Protein AF-A0A7G7G327-F1 (afdb_monomer)

Organism: NCBI:txid2086471

Sequence (147 aa):
MDKDERQELIKQLESANPRNKAYFGIFQYGGGSDESYIKANVQGLELFAATMLKAVSQFDQACAKNETIDIAQYTDDWVNKDSTTSIDYIEPILEEIEKPKLEYKQTTLDKLVPMGCFSVLILAVISGIVGFVTIVNWFLSLYNQSQ

Solvent-accessible surface area (backbone atoms only — not comparable to full-atom values): 8696 Å² total; per-residue (Å²): 130,58,73,66,62,47,51,52,51,35,51,50,35,55,71,75,30,60,54,94,76,24,34,26,32,31,40,61,85,61,90,54,92,84,35,58,46,78,54,62,43,72,42,19,49,42,44,50,50,30,48,52,57,53,48,59,76,45,38,70,63,26,47,78,66,77,39,68,45,77,46,41,91,76,39,80,84,33,47,46,85,83,33,74,51,82,74,52,60,47,81,62,73,90,70,86,72,78,77,75,75,87,66,82,73,78,50,79,64,70,67,46,57,65,55,55,56,54,53,54,52,52,52,52,52,53,52,50,52,54,52,49,52,52,51,53,52,50,52,53,54,54,54,65,73,74,111

Mean predicted aligned error: 13.42 Å

Foldseek 3Di:
DDPVVLVVLLVVLPVVADLVPWEWAKAAPDDDPVRIDIDTDPSNVSLVVSLVSVQVVCQVVCVVVQHWAASCVSCVRRYDPPHPDDDGTHRHDPDDDPPPDPPPPCDPVVVCVVVVVVVVVVVVVVVVVVVVVVVVVVVVVVVVVVD

pLDDT: mean 86.56, std 12.83, range [48.41, 97.62]

Nearest PDB structures (foldseek):
  4pxg-assembly1_A  TM=3.703E-01  e=2.965E+00  Staphylococcus aureus
  2reu-assembly1_A  TM=3.688E-01  e=4.338E+00  Staphylococcus aureus

Structure (mmCIF, N/CA/C/O backbone):
data_AF-A0A7G7G327-F1
#
_entry.id   AF-A0A7G7G327-F1
#
loop_
_atom_site.group_PDB
_atom_site.id
_atom_site.type_symbol
_atom_site.label_atom_id
_atom_site.label_alt_id
_atom_site.label_comp_id
_atom_site.label_asym_id
_atom_site.label_entity_id
_atom_site.label_seq_id
_atom_site.pdbx_PDB_ins_code
_atom_site.Cartn_x
_atom_site.Cartn_y
_atom_site.Cartn_z
_atom_site.occupancy
_atom_site.B_iso_or_equiv
_atom_site.auth_seq_id
_atom_site.auth_comp_id
_atom_site.auth_asym_id
_atom_site.auth_atom_id
_atom_site.pdbx_PDB_model_num
ATOM 1 N N . MET A 1 1 ? -13.650 15.234 7.550 1.00 82.00 1 MET A N 1
ATOM 2 C CA . MET A 1 1 ? -14.361 14.059 8.073 1.00 82.00 1 MET A CA 1
ATOM 3 C C . MET A 1 1 ? -14.219 14.062 9.576 1.00 82.00 1 ME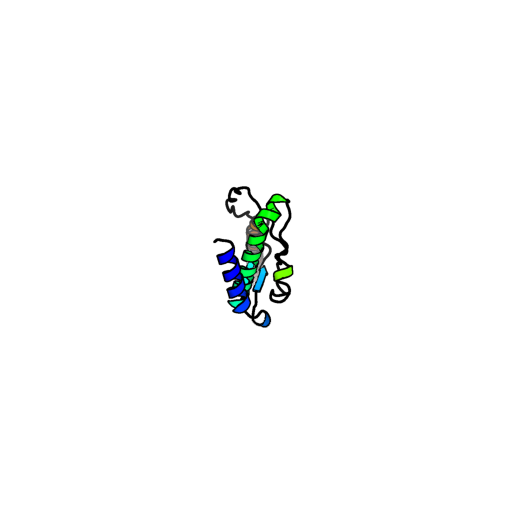T A C 1
ATOM 5 O O . MET A 1 1 ? -13.089 14.088 10.071 1.00 82.00 1 MET A O 1
ATOM 9 N N . ASP A 1 2 ? -15.337 14.116 10.285 1.00 92.00 2 ASP A N 1
ATOM 10 C CA . ASP A 1 2 ? -15.318 14.031 11.743 1.00 92.00 2 ASP A CA 1
ATOM 11 C C . ASP A 1 2 ? -14.949 12.608 12.214 1.00 92.00 2 ASP A C 1
ATOM 13 O O . ASP A 1 2 ? -14.683 11.703 11.416 1.00 92.00 2 ASP A O 1
ATOM 17 N N . LYS A 1 3 ? -14.818 12.423 13.530 1.00 92.56 3 LYS A N 1
ATOM 18 C CA . LYS A 1 3 ? -14.389 11.144 14.10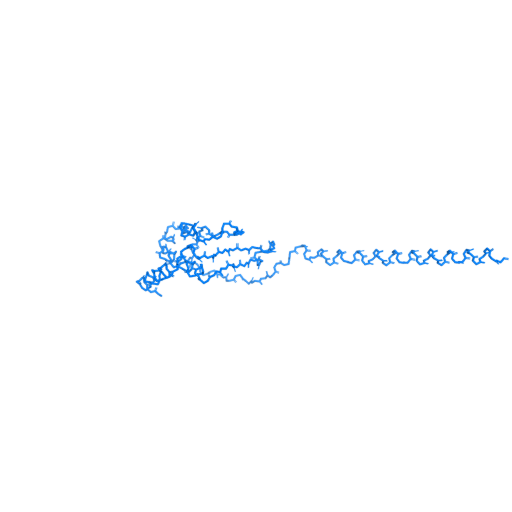6 1.00 92.56 3 LYS A CA 1
ATOM 19 C C . LYS A 1 3 ? -15.429 10.037 13.914 1.00 92.56 3 LYS A C 1
ATOM 21 O O . LYS A 1 3 ? -15.031 8.902 13.655 1.00 92.56 3 LYS A O 1
ATOM 26 N N . ASP A 1 4 ? -16.708 10.359 14.035 1.00 94.38 4 ASP A N 1
ATOM 27 C CA . ASP A 1 4 ? -17.795 9.384 14.015 1.00 94.38 4 ASP A CA 1
ATOM 28 C C . ASP A 1 4 ? -18.079 8.944 12.574 1.00 94.38 4 ASP A C 1
ATOM 30 O O . ASP A 1 4 ? -18.142 7.745 12.299 1.00 94.38 4 ASP A O 1
ATOM 34 N N . GLU A 1 5 ? -18.099 9.895 11.635 1.00 96.06 5 GLU A N 1
ATOM 35 C CA . GLU A 1 5 ? -18.157 9.640 10.191 1.00 96.06 5 GLU A CA 1
ATOM 36 C C . GLU A 1 5 ? -17.003 8.727 9.745 1.00 96.06 5 GLU A C 1
ATOM 38 O O . GLU A 1 5 ? -17.209 7.743 9.030 1.00 96.06 5 GLU A O 1
ATOM 43 N N . ARG A 1 6 ? -15.784 8.986 10.238 1.00 96.38 6 ARG A N 1
ATOM 44 C CA . ARG A 1 6 ? -14.615 8.146 9.940 1.00 96.38 6 ARG A CA 1
ATOM 45 C C . ARG A 1 6 ? 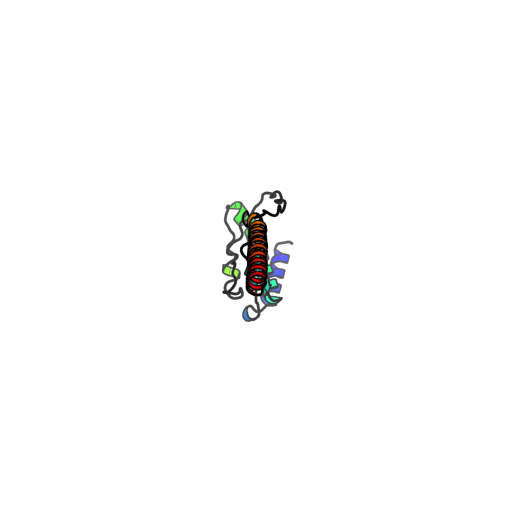-14.764 6.726 10.466 1.00 96.38 6 ARG A C 1
ATOM 47 O O . ARG A 1 6 ? -14.414 5.786 9.756 1.00 96.38 6 ARG A O 1
ATOM 54 N N . GLN A 1 7 ? -15.218 6.560 11.707 1.00 96.81 7 GLN A N 1
ATOM 55 C CA . GLN A 1 7 ? -15.372 5.225 12.289 1.00 96.81 7 GLN A CA 1
ATOM 56 C C . GLN A 1 7 ? -16.450 4.414 11.580 1.00 96.81 7 GLN A C 1
ATOM 58 O O . GLN A 1 7 ? -16.249 3.223 11.333 1.00 96.81 7 GLN A O 1
ATOM 63 N N . GLU A 1 8 ? -17.553 5.056 11.212 1.00 97.38 8 GLU A N 1
ATOM 64 C CA . GLU A 1 8 ? -18.609 4.402 10.452 1.00 97.38 8 GLU A CA 1
ATOM 65 C C . GLU A 1 8 ? -18.105 3.978 9.066 1.00 97.38 8 GLU A C 1
ATOM 67 O O . GLU A 1 8 ? -18.302 2.829 8.669 1.00 97.38 8 GLU A O 1
ATOM 72 N N . LEU A 1 9 ? -17.347 4.836 8.375 1.00 97.38 9 LEU A N 1
ATOM 73 C CA . LEU A 1 9 ? -16.749 4.488 7.086 1.00 97.38 9 LEU A CA 1
ATOM 74 C C . LEU A 1 9 ? -15.753 3.322 7.196 1.00 97.38 9 LEU A C 1
ATOM 76 O O . LEU A 1 9 ? -15.810 2.395 6.390 1.00 97.38 9 LEU A O 1
ATOM 80 N N . ILE A 1 10 ? -14.879 3.320 8.210 1.00 96.81 10 ILE A N 1
ATOM 81 C CA . ILE A 1 10 ? -13.965 2.193 8.474 1.00 96.81 10 ILE A CA 1
ATOM 82 C C . ILE A 1 10 ? -14.764 0.896 8.630 1.00 96.81 10 ILE A C 1
ATOM 84 O O . ILE A 1 10 ? -14.457 -0.105 7.986 1.00 96.81 10 ILE A O 1
ATOM 88 N N . LYS A 1 11 ? -15.818 0.917 9.451 1.00 97.00 11 LYS A N 1
ATOM 89 C CA . LYS A 1 11 ? -16.656 -0.257 9.706 1.00 97.00 11 LYS A CA 1
ATOM 90 C C . LYS A 1 11 ? -17.356 -0.749 8.437 1.00 97.00 11 LYS A C 1
ATOM 92 O O . LYS A 1 11 ? -17.430 -1.959 8.214 1.00 97.00 11 LYS A O 1
ATOM 97 N N . GLN A 1 12 ? -17.857 0.158 7.603 1.00 97.44 12 GLN A N 1
ATOM 98 C CA . GLN A 1 12 ? -18.480 -0.192 6.325 1.00 97.44 12 GLN A CA 1
ATOM 99 C C . GLN A 1 12 ? -17.479 -0.864 5.384 1.00 97.44 12 GLN A C 1
ATOM 101 O O . GLN A 1 12 ? -17.759 -1.953 4.887 1.00 97.44 12 GLN A O 1
ATOM 106 N N . LEU A 1 13 ? -16.290 -0.278 5.213 1.00 96.75 13 LEU A N 1
ATOM 107 C CA . LEU A 1 13 ? -15.241 -0.842 4.362 1.00 96.75 13 LEU A CA 1
ATOM 108 C C . LEU A 1 13 ? -14.788 -2.221 4.859 1.00 96.75 13 LEU A C 1
ATOM 110 O O . LEU A 1 13 ? -14.673 -3.149 4.065 1.00 96.75 13 LEU A O 1
ATOM 114 N N . GLU A 1 14 ? -14.581 -2.405 6.163 1.00 94.81 14 GLU A N 1
ATOM 115 C CA . GLU A 1 14 ? -14.145 -3.702 6.698 1.00 94.81 14 GLU A CA 1
ATOM 116 C C . GLU A 1 14 ? -15.240 -4.775 6.661 1.00 94.81 14 GLU A C 1
ATOM 118 O O . GLU A 1 14 ? -14.946 -5.949 6.443 1.00 94.81 14 GLU A O 1
ATOM 123 N N . SER A 1 15 ? -16.505 -4.396 6.862 1.00 95.69 15 SER A N 1
ATOM 124 C CA . SER A 1 15 ? -17.622 -5.351 6.851 1.00 95.69 15 SER A CA 1
ATOM 125 C C . SER A 1 15 ? -18.050 -5.764 5.443 1.00 95.69 15 SER A C 1
ATOM 127 O O . SER A 1 15 ? -18.469 -6.906 5.247 1.00 95.69 15 SER A O 1
ATOM 129 N N . ALA A 1 16 ? -17.918 -4.872 4.459 1.00 95.69 16 ALA A N 1
ATOM 130 C CA . ALA A 1 16 ? -18.230 -5.166 3.064 1.00 95.69 16 ALA A CA 1
ATOM 131 C C . ALA A 1 16 ? -17.165 -6.051 2.391 1.00 95.69 16 ALA A C 1
ATOM 133 O O . ALA A 1 16 ? -17.478 -6.778 1.444 1.00 95.69 16 ALA A O 1
ATOM 134 N N . ASN A 1 17 ? -15.924 -6.025 2.889 1.00 95.94 17 ASN A N 1
ATOM 135 C CA . ASN A 1 17 ? -14.774 -6.621 2.215 1.00 95.94 17 ASN A CA 1
ATOM 136 C C . ASN A 1 17 ? -14.172 -7.794 2.999 1.00 95.94 17 ASN A C 1
ATOM 138 O O . ASN A 1 17 ? -13.339 -7.599 3.885 1.00 95.94 17 ASN A O 1
ATOM 142 N N . PRO A 1 18 ? -14.536 -9.045 2.663 1.00 91.62 18 PRO A N 1
ATOM 143 C CA . PRO A 1 18 ? -13.951 -10.208 3.312 1.00 91.62 18 PRO A CA 1
ATOM 144 C C . PRO A 1 18 ? -12.467 -10.342 2.942 1.00 91.62 18 PRO A C 1
ATOM 146 O O . PRO A 1 18 ? -12.109 -10.450 1.766 1.00 91.62 18 PRO A O 1
ATOM 149 N N . ARG A 1 19 ? -11.607 -10.391 3.965 1.00 91.94 19 ARG A N 1
ATOM 150 C CA . ARG A 1 19 ? -10.139 -10.387 3.829 1.00 91.94 19 ARG A CA 1
ATOM 151 C C . ARG A 1 19 ? -9.593 -11.502 2.935 1.00 91.94 19 ARG A C 1
ATOM 153 O O . ARG A 1 19 ? -8.692 -11.270 2.145 1.00 91.94 19 ARG A O 1
ATOM 160 N N . ASN A 1 20 ? -10.199 -12.689 2.965 1.00 92.50 20 ASN A N 1
ATOM 161 C CA . ASN A 1 20 ? -9.790 -13.825 2.128 1.00 92.50 20 ASN A CA 1
ATOM 162 C C . ASN A 1 20 ? -10.070 -13.650 0.622 1.00 92.50 20 ASN A C 1
ATOM 164 O O . ASN A 1 20 ? -9.628 -14.474 -0.176 1.00 92.50 20 ASN A O 1
ATOM 168 N N . LYS A 1 21 ? -10.839 -12.628 0.229 1.00 93.56 21 LYS A N 1
ATOM 169 C CA . LYS A 1 21 ? -11.062 -12.253 -1.175 1.00 93.56 21 LYS A CA 1
ATOM 170 C C . LYS A 1 21 ? -10.299 -10.994 -1.561 1.00 93.56 21 LYS A C 1
ATOM 172 O O . LYS A 1 21 ? -10.333 -10.621 -2.730 1.00 93.56 21 LYS A O 1
ATOM 177 N N . ALA A 1 22 ? -9.667 -10.320 -0.608 1.00 95.50 22 ALA A N 1
ATOM 178 C CA . ALA A 1 22 ? -8.909 -9.116 -0.864 1.00 95.50 22 ALA A CA 1
ATOM 179 C C . ALA A 1 22 ? -7.522 -9.459 -1.401 1.00 95.50 22 ALA A C 1
ATOM 181 O O . ALA A 1 22 ? -6.896 -10.437 -0.998 1.00 95.50 22 ALA A O 1
ATOM 182 N N . TYR A 1 23 ? -7.067 -8.649 -2.348 1.00 95.00 23 TYR A N 1
ATOM 183 C CA . TYR A 1 23 ? -5.722 -8.720 -2.887 1.00 95.00 23 TYR A CA 1
ATOM 184 C C . TYR A 1 23 ? -5.190 -7.299 -2.997 1.00 95.00 23 TYR A C 1
ATOM 186 O O . TYR A 1 23 ? -5.803 -6.458 -3.657 1.00 95.00 23 TYR A O 1
ATOM 194 N N . PHE A 1 24 ? -4.047 -7.046 -2.373 1.00 96.38 24 PHE A N 1
ATOM 195 C CA . PHE A 1 24 ? -3.316 -5.790 -2.469 1.00 96.38 24 PHE A CA 1
ATOM 196 C C . PHE A 1 24 ? -1.824 -6.083 -2.404 1.00 96.38 24 PHE A C 1
ATOM 198 O O . PHE A 1 24 ? -1.394 -6.900 -1.599 1.00 96.38 24 PHE A O 1
ATOM 205 N N . GLY A 1 25 ? -1.025 -5.419 -3.225 1.00 94.81 25 GLY A N 1
ATOM 206 C CA . GLY A 1 25 ? 0.423 -5.497 -3.123 1.00 94.81 25 GLY A CA 1
ATOM 207 C C . GLY A 1 25 ? 1.101 -4.388 -3.903 1.00 94.81 25 GLY A C 1
ATOM 208 O O . GLY A 1 25 ? 0.538 -3.871 -4.875 1.00 94.81 25 GLY A O 1
ATOM 209 N N . ILE A 1 26 ? 2.305 -4.038 -3.466 1.00 93.88 26 ILE A N 1
ATOM 210 C CA . ILE A 1 26 ? 3.150 -3.024 -4.093 1.00 93.88 26 ILE A CA 1
ATOM 211 C C . ILE A 1 26 ? 4.332 -3.745 -4.729 1.00 93.88 26 ILE A C 1
ATOM 213 O O . ILE A 1 26 ? 5.014 -4.544 -4.084 1.00 93.88 26 ILE A O 1
ATOM 217 N N . PHE A 1 27 ? 4.534 -3.487 -6.013 1.00 92.62 27 PHE A N 1
ATOM 218 C CA . PHE A 1 27 ? 5.491 -4.190 -6.852 1.00 92.62 27 PHE A CA 1
ATOM 219 C C . PHE A 1 27 ? 6.388 -3.185 -7.568 1.00 92.62 27 PHE A C 1
ATOM 221 O O . PHE A 1 27 ? 5.907 -2.164 -8.050 1.00 92.62 27 PHE A O 1
ATOM 228 N N . GLN A 1 28 ? 7.669 -3.502 -7.694 1.00 90.62 28 GLN A N 1
ATOM 229 C CA . GLN A 1 28 ? 8.649 -2.731 -8.445 1.00 90.62 28 GLN A CA 1
ATOM 230 C C . GLN A 1 28 ? 8.987 -3.489 -9.734 1.00 90.62 28 GLN A C 1
ATOM 232 O O . GLN A 1 28 ? 9.224 -4.698 -9.694 1.00 90.62 28 GLN A O 1
ATOM 237 N N . TYR A 1 29 ? 8.969 -2.814 -10.885 1.00 83.81 29 TYR A N 1
ATOM 238 C CA . TYR A 1 29 ? 9.339 -3.419 -12.179 1.00 83.81 29 TYR A CA 1
ATOM 239 C C . TYR A 1 29 ? 10.732 -2.998 -12.673 1.00 83.81 29 TYR A C 1
ATOM 241 O O . TYR A 1 29 ? 11.145 -3.412 -13.756 1.00 83.81 29 TYR A O 1
ATOM 249 N N . GLY A 1 30 ? 11.462 -2.215 -11.877 1.00 82.25 30 GLY A N 1
ATOM 250 C CA . GLY A 1 30 ? 12.822 -1.772 -12.165 1.00 82.25 30 GLY A CA 1
ATOM 251 C C . GLY A 1 30 ? 13.604 -1.419 -10.895 1.00 82.25 30 GLY A C 1
ATOM 252 O O . GLY A 1 30 ? 13.352 -1.993 -9.839 1.00 82.25 30 GLY A O 1
ATOM 253 N N . GLY A 1 31 ? 14.588 -0.527 -11.006 1.00 72.38 31 GLY A N 1
ATOM 254 C CA . GLY A 1 31 ? 15.467 -0.115 -9.903 1.00 72.38 31 GLY A CA 1
ATOM 255 C C . GLY A 1 31 ? 15.196 1.295 -9.363 1.00 72.38 31 GLY A C 1
ATOM 256 O O . GLY A 1 31 ? 15.729 1.651 -8.311 1.00 72.38 31 GLY A O 1
ATOM 257 N N . GLY A 1 32 ? 14.392 2.098 -10.065 1.00 73.31 32 GLY A N 1
ATOM 258 C CA . GLY A 1 32 ? 14.024 3.461 -9.685 1.00 73.31 32 GLY A CA 1
ATOM 259 C C . GLY A 1 32 ? 12.849 3.521 -8.708 1.00 73.31 32 GLY A C 1
ATOM 260 O O . GLY A 1 32 ? 11.990 2.638 -8.681 1.00 73.31 32 GLY A O 1
ATOM 261 N N . SER A 1 33 ? 12.793 4.585 -7.901 1.00 66.94 33 SER A N 1
ATOM 262 C CA . SER A 1 33 ? 11.687 4.846 -6.962 1.00 66.94 33 SER A CA 1
ATOM 263 C C . SER A 1 33 ? 10.362 5.174 -7.662 1.00 66.94 33 SER A C 1
ATOM 265 O O . SER A 1 33 ? 9.299 5.069 -7.059 1.00 66.94 33 SER A O 1
ATOM 267 N N . ASP A 1 34 ? 10.423 5.581 -8.928 1.00 72.38 34 ASP A N 1
ATOM 268 C CA . ASP A 1 34 ? 9.291 5.837 -9.820 1.00 72.38 34 ASP A CA 1
ATOM 269 C C . ASP A 1 34 ? 8.805 4.578 -10.562 1.00 72.38 34 ASP A C 1
ATOM 271 O O . ASP A 1 34 ? 7.753 4.604 -11.196 1.00 72.38 34 ASP A O 1
ATOM 275 N N . GLU A 1 35 ? 9.511 3.453 -10.433 1.00 85.44 35 GLU A N 1
ATOM 276 C CA . GLU A 1 35 ? 9.206 2.192 -11.122 1.00 85.44 35 GLU A CA 1
ATOM 277 C C . GLU A 1 35 ? 8.398 1.227 -10.239 1.00 85.44 35 GLU A C 1
ATOM 279 O O . GLU A 1 35 ? 8.657 0.021 -10.207 1.00 85.44 35 GLU A O 1
ATOM 284 N N . SER A 1 36 ? 7.418 1.766 -9.505 1.00 89.44 36 SER A N 1
ATOM 285 C CA . SER A 1 36 ? 6.539 1.019 -8.595 1.00 89.44 36 SER A CA 1
ATOM 286 C C . SER A 1 36 ? 5.074 1.076 -9.032 1.00 89.44 36 SER A C 1
ATOM 288 O O . SER A 1 36 ? 4.602 2.086 -9.552 1.00 89.44 36 SER A O 1
ATOM 290 N N . TYR A 1 37 ? 4.322 0.004 -8.789 1.00 91.69 37 TYR A N 1
ATOM 291 C CA . TYR A 1 37 ? 2.891 -0.080 -9.066 1.00 91.69 37 TYR A CA 1
ATOM 292 C C . TYR A 1 37 ? 2.143 -0.843 -7.976 1.00 91.69 37 TYR A C 1
ATOM 294 O O . TYR A 1 37 ? 2.671 -1.749 -7.332 1.00 91.69 37 TYR A O 1
ATOM 302 N N . ILE A 1 38 ? 0.871 -0.493 -7.805 1.00 95.19 38 ILE A N 1
ATOM 303 C CA . ILE A 1 38 ? -0.056 -1.235 -6.956 1.00 95.19 38 ILE A CA 1
ATOM 304 C C . ILE A 1 38 ? -0.794 -2.243 -7.834 1.00 95.19 38 ILE A C 1
ATOM 306 O O . ILE A 1 38 ? -1.400 -1.877 -8.843 1.00 95.19 38 ILE A O 1
ATOM 310 N N . LYS A 1 39 ? -0.788 -3.514 -7.431 1.00 96.06 39 LYS A N 1
ATOM 311 C CA . LYS A 1 39 ? -1.677 -4.539 -7.985 1.00 96.06 39 LYS A CA 1
ATOM 312 C C . LYS A 1 39 ? -2.691 -4.894 -6.908 1.00 96.06 39 LYS A C 1
ATOM 314 O O . LYS A 1 39 ? -2.327 -5.449 -5.876 1.00 96.06 39 LYS A O 1
ATOM 319 N N . ALA A 1 40 ? -3.955 -4.570 -7.145 1.00 97.56 40 ALA A N 1
ATOM 320 C CA . ALA A 1 40 ? -5.015 -4.772 -6.170 1.00 97.56 40 ALA A CA 1
ATOM 321 C C . ALA A 1 40 ? -6.356 -5.087 -6.842 1.00 97.56 40 ALA A C 1
ATOM 323 O O . ALA A 1 40 ? -6.574 -4.729 -8.000 1.00 97.56 40 ALA A O 1
ATOM 324 N N . ASN A 1 41 ? -7.254 -5.748 -6.113 1.00 97.06 41 ASN A N 1
ATOM 325 C CA . ASN A 1 41 ? -8.678 -5.763 -6.445 1.00 97.06 41 ASN A CA 1
ATOM 326 C C . ASN A 1 41 ? -9.436 -4.719 -5.610 1.00 97.06 41 ASN A C 1
ATOM 328 O O . ASN A 1 41 ? -8.861 -4.094 -4.720 1.00 97.06 41 ASN A O 1
ATOM 332 N N . VAL A 1 42 ? -10.727 -4.525 -5.903 1.00 97.31 42 VAL A N 1
ATOM 333 C CA . VAL A 1 42 ? -11.566 -3.526 -5.215 1.00 97.31 42 VAL A CA 1
ATOM 334 C C . VAL A 1 42 ? -11.545 -3.746 -3.701 1.00 97.31 42 VAL A C 1
ATOM 336 O O . VAL A 1 42 ? -11.299 -2.809 -2.952 1.00 97.31 42 VAL A O 1
ATOM 339 N N . GLN A 1 43 ? -11.686 -4.998 -3.262 1.00 96.81 43 GLN A N 1
ATOM 340 C CA . GLN A 1 43 ? -11.702 -5.355 -1.845 1.00 96.81 43 GLN A CA 1
ATOM 341 C C . GLN A 1 43 ? -10.386 -4.996 -1.143 1.00 96.81 43 GLN A C 1
ATOM 343 O O . GLN A 1 43 ? -10.399 -4.452 -0.043 1.00 96.81 43 GLN A O 1
ATOM 348 N N . GLY A 1 44 ? -9.242 -5.276 -1.774 1.00 96.38 44 GLY A N 1
ATOM 349 C CA . GLY A 1 44 ? -7.929 -4.932 -1.231 1.00 96.38 44 GLY A CA 1
ATOM 350 C C . GLY A 1 44 ? -7.677 -3.428 -1.186 1.00 96.38 44 GLY A C 1
ATOM 351 O O . GLY A 1 44 ? -7.117 -2.940 -0.209 1.00 96.38 44 GLY A O 1
ATOM 352 N N . LEU A 1 45 ? -8.130 -2.675 -2.193 1.00 97.12 45 LEU A N 1
ATOM 353 C CA . LEU A 1 45 ? -8.049 -1.210 -2.174 1.00 97.12 45 LEU A CA 1
ATOM 354 C C . LEU A 1 45 ? -8.895 -0.611 -1.047 1.00 97.12 45 LEU A C 1
ATOM 356 O O . LEU A 1 45 ? -8.427 0.275 -0.335 1.00 97.12 45 LEU A O 1
ATOM 360 N N . GLU A 1 46 ? -10.117 -1.105 -0.865 1.00 97.62 46 GLU A N 1
ATOM 361 C CA . GLU A 1 46 ? -11.032 -0.623 0.171 1.00 97.62 46 GLU A CA 1
ATOM 362 C C . GLU A 1 46 ? -10.535 -0.958 1.583 1.00 97.62 46 GLU A C 1
ATOM 364 O O . GLU A 1 46 ? -10.570 -0.098 2.467 1.00 97.62 46 GLU A O 1
ATOM 369 N N . LEU A 1 47 ? -9.985 -2.158 1.794 1.00 96.31 47 LEU A N 1
ATOM 370 C CA . LEU A 1 47 ? -9.333 -2.506 3.061 1.00 96.31 47 LEU A CA 1
ATOM 371 C C . LEU A 1 47 ? -8.078 -1.662 3.312 1.00 96.31 47 LEU A C 1
ATOM 373 O O . LEU A 1 47 ? -7.866 -1.209 4.437 1.00 96.31 47 LEU A O 1
ATOM 377 N N . PHE A 1 48 ? -7.279 -1.376 2.280 1.00 96.38 48 PHE A N 1
ATOM 378 C CA . PHE A 1 48 ? -6.117 -0.497 2.422 1.00 96.38 48 PHE A CA 1
ATOM 379 C C . PHE A 1 48 ? -6.520 0.940 2.763 1.00 96.38 48 PHE A C 1
ATOM 381 O O . PHE A 1 48 ? -5.912 1.565 3.633 1.00 96.38 48 PHE A O 1
ATOM 388 N N . ALA A 1 49 ? -7.599 1.446 2.163 1.00 96.50 49 ALA A N 1
ATOM 389 C CA . ALA A 1 49 ? -8.177 2.730 2.542 1.00 96.50 49 ALA A CA 1
ATOM 390 C C . ALA A 1 49 ? -8.638 2.730 4.011 1.00 96.50 49 ALA A C 1
ATOM 392 O O . ALA A 1 49 ? -8.336 3.674 4.743 1.00 96.50 49 ALA A O 1
ATOM 393 N N . ALA A 1 50 ? -9.291 1.660 4.480 1.00 96.44 50 ALA A N 1
ATOM 394 C CA . ALA A 1 50 ? -9.675 1.521 5.886 1.00 96.44 50 ALA A CA 1
ATOM 395 C C . ALA A 1 50 ? -8.454 1.551 6.826 1.00 96.44 50 ALA A C 1
ATOM 397 O O . ALA A 1 50 ? -8.500 2.218 7.862 1.00 96.44 50 ALA A O 1
ATOM 398 N N . THR A 1 51 ? -7.342 0.912 6.449 1.00 95.81 51 THR A N 1
ATOM 399 C CA . THR A 1 51 ? -6.069 0.989 7.188 1.00 95.81 51 THR A CA 1
ATOM 400 C C . THR A 1 51 ? -5.549 2.425 7.287 1.00 95.81 51 THR A C 1
ATOM 402 O O . THR A 1 51 ? -5.194 2.872 8.380 1.00 95.81 51 THR A O 1
ATOM 405 N N . MET A 1 52 ? -5.574 3.192 6.193 1.00 96.38 52 MET A N 1
ATOM 406 C CA . MET A 1 52 ? -5.175 4.607 6.219 1.00 96.38 52 MET A CA 1
ATOM 407 C C . MET A 1 52 ? -6.085 5.442 7.132 1.00 96.38 52 MET A C 1
ATOM 409 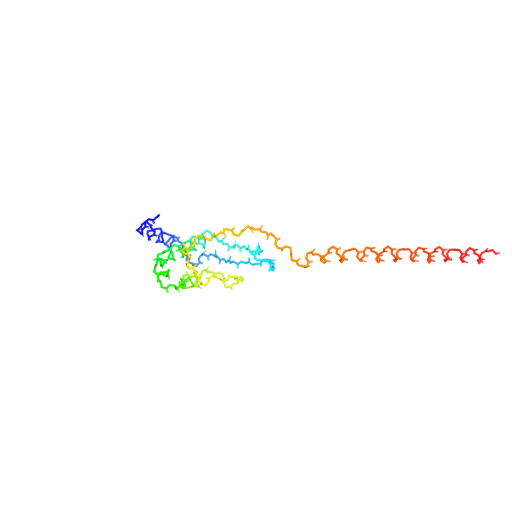O O . MET A 1 52 ? -5.607 6.265 7.911 1.00 96.38 52 MET A O 1
ATOM 413 N N . LEU A 1 53 ? -7.397 5.197 7.110 1.00 96.19 53 LEU A N 1
ATOM 414 C CA . LEU A 1 53 ? -8.348 5.884 7.991 1.00 96.19 53 LEU A CA 1
ATOM 415 C C . LEU A 1 53 ? -8.138 5.545 9.477 1.00 96.19 53 LEU A C 1
ATOM 417 O O . LEU A 1 53 ? -8.321 6.405 10.350 1.00 96.19 53 LEU A O 1
ATOM 421 N N . LYS A 1 54 ? -7.725 4.313 9.790 1.00 95.00 54 LYS A N 1
ATOM 422 C CA . LYS A 1 54 ? -7.316 3.936 11.152 1.00 95.00 54 LYS A CA 1
ATOM 423 C C . LYS A 1 54 ? -6.077 4.706 11.584 1.00 95.00 54 LYS A C 1
ATOM 425 O O . LYS A 1 54 ? -6.085 5.261 12.682 1.00 95.00 54 LYS A O 1
ATOM 430 N N . ALA A 1 55 ? -5.081 4.823 10.709 1.00 95.00 55 ALA A N 1
ATOM 431 C CA . ALA A 1 55 ? -3.878 5.595 10.997 1.00 95.00 55 ALA A CA 1
ATOM 432 C C . ALA A 1 55 ? -4.184 7.080 11.255 1.00 95.00 55 ALA A C 1
ATOM 434 O O . ALA A 1 55 ? -3.690 7.646 12.226 1.00 95.00 55 ALA A O 1
ATOM 435 N N . VAL A 1 56 ? -5.098 7.692 10.490 1.00 94.94 56 VAL A N 1
ATOM 436 C CA . VAL A 1 56 ? -5.567 9.071 10.752 1.00 94.94 56 VAL A CA 1
ATOM 437 C C . VAL A 1 56 ? -6.100 9.230 12.181 1.00 94.94 56 VAL A C 1
ATOM 439 O O . VAL A 1 56 ? -5.911 10.268 12.806 1.00 94.94 56 VAL A O 1
ATOM 442 N N . SER A 1 57 ? -6.731 8.196 12.741 1.00 92.75 57 SER A N 1
ATOM 443 C CA . SER A 1 57 ? -7.261 8.246 14.112 1.00 92.75 57 SER A CA 1
ATOM 444 C C . SER A 1 57 ? -6.178 8.245 15.197 1.00 92.75 57 SER A C 1
ATOM 446 O O . SER A 1 57 ? -6.491 8.553 16.345 1.00 92.75 57 SER A O 1
ATOM 448 N N . GLN A 1 58 ? -4.938 7.905 14.846 1.00 93.69 58 GLN A N 1
ATOM 449 C CA . GLN A 1 58 ? -3.772 7.901 15.734 1.00 93.69 58 GLN A CA 1
ATOM 450 C C . GLN A 1 58 ? -2.838 9.095 15.472 1.00 93.69 58 GLN A C 1
ATOM 452 O O . GLN A 1 58 ? -1.919 9.325 16.254 1.00 93.69 58 GLN A O 1
ATOM 457 N N . PHE A 1 59 ? -3.096 9.874 14.415 1.00 94.12 59 PHE A N 1
ATOM 458 C CA . PHE A 1 59 ? -2.198 10.910 13.906 1.00 94.12 59 PHE A CA 1
ATOM 459 C C . PHE A 1 59 ? -1.826 11.964 14.952 1.00 94.12 59 PHE A C 1
ATOM 461 O O . PHE A 1 59 ? -0.647 12.135 15.247 1.00 94.12 59 PHE A O 1
ATOM 468 N N . ASP A 1 60 ? -2.814 12.612 15.574 1.00 91.81 60 ASP A N 1
ATOM 469 C CA . ASP A 1 60 ? -2.561 13.692 16.540 1.00 91.81 60 ASP A CA 1
ATOM 470 C C . ASP A 1 60 ? -1.746 13.207 17.747 1.00 91.81 60 ASP A C 1
ATOM 472 O O . ASP A 1 60 ? -0.846 13.895 18.230 1.00 91.81 60 ASP A O 1
ATOM 476 N N . GLN A 1 61 ? -2.038 11.992 18.224 1.00 93.44 61 GLN A N 1
ATOM 477 C CA . GLN A 1 61 ? -1.321 11.388 19.343 1.00 93.44 61 GLN A CA 1
ATOM 478 C C . GLN A 1 61 ? 0.117 11.028 18.958 1.00 93.44 61 GLN A C 1
ATOM 480 O O . GLN A 1 61 ? 1.029 11.275 19.747 1.00 93.44 61 GLN A O 1
ATOM 485 N N . ALA A 1 62 ? 0.310 10.451 17.773 1.00 93.62 62 ALA A N 1
ATOM 486 C CA . ALA A 1 62 ? 1.619 10.068 17.264 1.00 93.62 62 ALA A CA 1
ATOM 487 C C . ALA A 1 62 ? 2.496 11.307 17.014 1.00 93.62 62 ALA A C 1
ATOM 489 O O . ALA A 1 62 ? 3.632 11.348 17.479 1.00 93.62 62 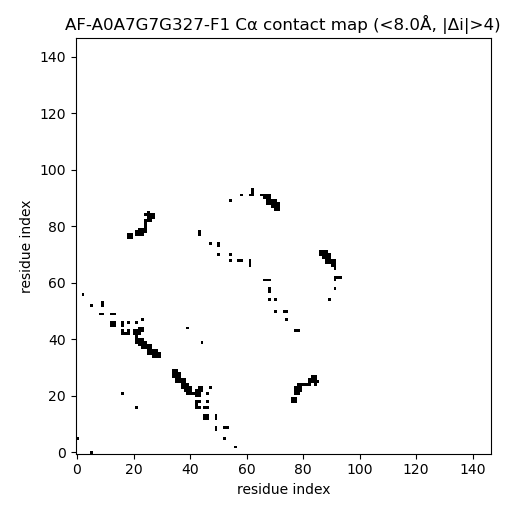ALA A O 1
ATOM 490 N N . CYS A 1 63 ? 1.941 12.373 16.425 1.00 93.00 63 CYS A N 1
ATOM 491 C CA . CYS A 1 63 ? 2.612 13.671 16.305 1.00 93.00 63 CYS A CA 1
ATOM 492 C C . CYS A 1 63 ? 3.021 14.241 17.666 1.00 93.00 63 CYS A C 1
ATOM 494 O O . CYS A 1 63 ? 4.170 14.637 17.844 1.00 93.00 63 CYS A O 1
ATOM 496 N N . ALA A 1 64 ? 2.107 14.270 18.642 1.00 91.06 64 ALA A N 1
ATOM 497 C CA . ALA A 1 64 ? 2.386 14.838 19.964 1.00 91.06 64 ALA A CA 1
ATOM 498 C C . ALA A 1 64 ? 3.511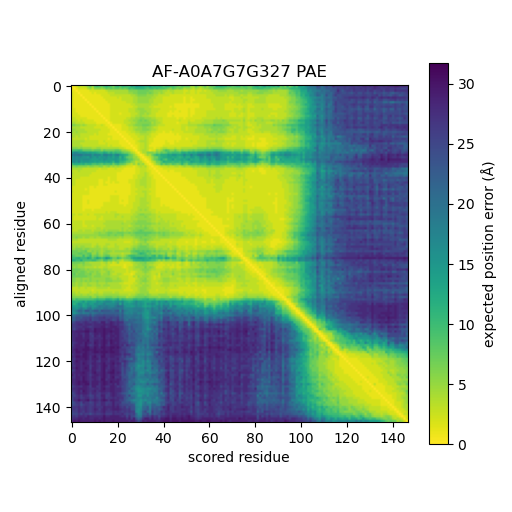 14.103 20.713 1.00 91.06 64 ALA A C 1
ATOM 500 O O . ALA A 1 64 ? 4.170 14.690 21.572 1.00 91.06 64 ALA A O 1
ATOM 501 N N . LYS A 1 65 ? 3.719 12.821 20.400 1.00 93.12 65 LYS A N 1
ATOM 502 C CA . LYS A 1 65 ? 4.752 11.975 21.004 1.00 93.12 65 LYS A CA 1
ATOM 503 C C . LYS A 1 65 ? 5.990 11.783 20.130 1.00 93.12 65 LYS A C 1
ATOM 505 O O . LYS A 1 65 ? 6.945 11.172 20.599 1.00 93.12 65 LYS A O 1
ATOM 510 N N . ASN A 1 66 ? 5.986 12.302 18.902 1.00 89.94 66 ASN A N 1
ATOM 511 C CA . ASN A 1 66 ? 7.014 12.036 17.899 1.00 89.94 66 ASN A CA 1
ATOM 512 C C . ASN A 1 66 ? 7.222 10.524 17.655 1.00 89.94 66 ASN A C 1
ATOM 514 O O . ASN A 1 66 ? 8.348 10.027 17.633 1.00 89.94 66 ASN A O 1
ATOM 518 N N . GLU A 1 67 ? 6.113 9.792 17.533 1.00 93.94 67 GLU A N 1
ATOM 519 C CA . GLU A 1 67 ? 6.065 8.343 17.310 1.00 93.94 67 GLU A CA 1
ATOM 520 C C . GLU A 1 67 ? 5.587 8.028 15.885 1.00 93.94 67 GLU A C 1
ATOM 522 O O . GLU A 1 67 ? 4.838 8.794 15.275 1.00 93.94 67 GLU A O 1
ATOM 527 N N . THR A 1 68 ? 5.992 6.871 15.359 1.00 94.94 68 THR A N 1
ATOM 528 C CA . THR A 1 68 ? 5.437 6.329 14.115 1.00 94.94 68 THR A CA 1
ATOM 529 C C . THR A 1 68 ? 4.130 5.586 14.384 1.00 94.94 68 THR A C 1
ATOM 531 O O . THR A 1 68 ? 3.870 5.094 15.483 1.00 94.94 68 THR A O 1
ATOM 534 N N . ILE A 1 69 ? 3.291 5.493 13.358 1.00 95.19 69 ILE A N 1
ATOM 535 C CA . ILE A 1 69 ? 2.037 4.745 13.392 1.00 95.19 69 ILE A CA 1
ATOM 536 C C . ILE A 1 69 ? 2.274 3.396 12.720 1.00 95.19 69 ILE A C 1
ATOM 538 O O . ILE A 1 69 ? 2.425 3.345 11.502 1.00 95.19 69 ILE A O 1
ATOM 542 N N . ASP A 1 70 ? 2.303 2.316 13.499 1.00 93.12 70 ASP A N 1
ATOM 543 C CA . ASP A 1 70 ? 2.410 0.948 12.980 1.00 93.12 70 ASP A CA 1
ATOM 544 C C . ASP A 1 70 ? 1.111 0.545 12.266 1.00 93.12 70 ASP A C 1
ATOM 546 O O . ASP A 1 70 ? 0.039 0.455 12.884 1.00 93.12 70 ASP A O 1
ATOM 550 N N . ILE A 1 71 ? 1.217 0.299 10.959 1.00 92.06 71 ILE A N 1
ATOM 551 C CA . ILE A 1 71 ? 0.101 -0.147 10.123 1.00 92.06 71 ILE A CA 1
ATOM 552 C C . ILE A 1 71 ? 0.209 -1.617 9.709 1.00 92.06 71 ILE A C 1
ATOM 554 O O . ILE A 1 71 ? -0.771 -2.154 9.181 1.00 92.06 71 ILE A O 1
ATOM 558 N N . ALA A 1 72 ? 1.339 -2.279 9.975 1.00 86.06 72 ALA A N 1
ATOM 559 C CA . ALA A 1 72 ? 1.561 -3.684 9.633 1.00 86.06 72 ALA A CA 1
ATOM 560 C C . ALA A 1 72 ? 0.551 -4.600 10.344 1.00 86.06 72 ALA A C 1
ATOM 562 O O . ALA A 1 72 ? 0.016 -5.544 9.760 1.00 86.06 72 ALA A O 1
ATOM 563 N N . GLN A 1 73 ? 0.176 -4.246 11.577 1.00 81.06 73 GLN A N 1
ATOM 564 C CA . GLN A 1 73 ? -0.875 -4.932 12.343 1.00 81.06 73 GLN A CA 1
ATOM 565 C C . GLN A 1 73 ? -2.250 -4.986 11.641 1.00 81.06 73 GLN A C 1
ATOM 567 O O . GLN A 1 73 ? -3.111 -5.781 12.023 1.00 81.06 73 GLN A O 1
ATOM 572 N N . TYR A 1 74 ? -2.494 -4.138 10.636 1.00 80.88 74 TYR A N 1
ATOM 573 C CA . TYR A 1 74 ? -3.766 -4.075 9.912 1.00 80.88 74 TYR A CA 1
ATOM 574 C C . TYR A 1 74 ? -3.738 -4.792 8.552 1.00 80.88 74 TYR A C 1
ATOM 576 O O . TYR A 1 74 ? -4.794 -4.939 7.929 1.00 80.88 74 TYR A O 1
ATOM 584 N N . THR A 1 75 ? -2.567 -5.234 8.086 1.00 82.12 75 THR A N 1
ATOM 585 C CA . THR A 1 75 ? -2.339 -5.682 6.699 1.00 82.12 75 THR A CA 1
ATOM 586 C C . THR A 1 75 ? -1.873 -7.138 6.558 1.00 82.12 75 THR A C 1
ATOM 588 O O . THR A 1 75 ? -1.874 -7.662 5.443 1.00 82.12 75 THR A O 1
ATOM 591 N N . ASP A 1 76 ? -1.537 -7.804 7.664 1.00 73.75 76 ASP A N 1
ATOM 592 C CA . ASP A 1 76 ? -0.773 -9.065 7.716 1.00 73.75 76 ASP A CA 1
ATOM 593 C C . ASP A 1 76 ? -1.422 -10.282 7.006 1.00 73.75 76 ASP A C 1
ATOM 595 O O . ASP A 1 76 ? -0.753 -11.254 6.650 1.00 73.75 76 ASP A O 1
ATOM 599 N N . ASP A 1 77 ? -2.735 -10.254 6.765 1.00 81.31 77 ASP A N 1
ATOM 600 C CA . ASP A 1 77 ? -3.499 -11.400 6.257 1.00 81.31 77 ASP A CA 1
ATOM 601 C C . ASP A 1 77 ? -4.043 -11.261 4.825 1.00 81.31 77 ASP A C 1
ATOM 603 O O . ASP A 1 77 ? -4.436 -12.268 4.231 1.00 81.31 77 ASP A O 1
ATOM 607 N N . TRP A 1 78 ? -4.052 -10.060 4.245 1.00 87.19 78 TRP A N 1
ATOM 608 C CA . TRP A 1 78 ? -4.622 -9.811 2.906 1.00 87.19 78 TRP A CA 1
ATOM 609 C C . TRP A 1 78 ? -3.713 -9.007 1.967 1.00 87.19 78 TRP A C 1
ATOM 611 O O . TRP A 1 78 ? -4.016 -8.880 0.774 1.00 87.19 78 TRP A O 1
ATOM 621 N N . VAL A 1 79 ? -2.583 -8.497 2.463 1.00 89.56 79 VAL A N 1
ATOM 622 C CA . VAL A 1 79 ? -1.519 -7.970 1.604 1.00 89.56 79 VAL A CA 1
ATOM 623 C C . VAL A 1 79 ? -0.685 -9.127 1.057 1.00 89.56 79 VAL A C 1
ATOM 625 O O . VAL A 1 79 ? -0.361 -10.087 1.756 1.00 89.56 79 VAL A O 1
ATOM 628 N N . ASN A 1 80 ? -0.364 -9.064 -0.233 1.00 89.12 80 ASN A N 1
ATOM 629 C CA . ASN A 1 80 ? 0.386 -10.108 -0.905 1.00 89.12 80 ASN A CA 1
ATOM 630 C C . ASN A 1 80 ? 1.806 -10.187 -0.323 1.00 89.12 80 ASN A C 1
ATOM 632 O O . ASN A 1 80 ? 2.550 -9.209 -0.366 1.00 89.12 80 ASN A O 1
ATOM 636 N N . LYS A 1 81 ? 2.187 -11.376 0.152 1.00 87.50 81 LYS A N 1
ATOM 637 C CA . LYS A 1 81 ? 3.524 -11.697 0.673 1.00 87.50 81 LYS A CA 1
ATOM 638 C C . LYS A 1 81 ? 4.625 -11.610 -0.384 1.00 87.50 81 LYS A C 1
ATOM 640 O O . LYS A 1 81 ? 5.778 -11.408 -0.031 1.00 87.50 81 LYS A O 1
ATOM 645 N N . ASP A 1 82 ? 4.258 -11.722 -1.658 1.00 88.94 82 ASP A N 1
ATOM 646 C CA . ASP A 1 82 ? 5.160 -11.550 -2.798 1.00 88.94 82 ASP A CA 1
ATOM 647 C C . ASP A 1 82 ? 5.307 -10.074 -3.216 1.00 88.94 82 ASP A C 1
ATOM 649 O O . ASP A 1 82 ? 5.922 -9.785 -4.245 1.00 88.94 82 ASP A O 1
ATOM 653 N N . SER A 1 83 ? 4.715 -9.127 -2.472 1.00 90.06 83 SER A N 1
ATOM 654 C CA . SER A 1 83 ? 4.948 -7.696 -2.699 1.00 90.06 83 SER A CA 1
ATOM 655 C C . SER A 1 83 ? 6.437 -7.399 -2.570 1.00 90.06 83 SER A C 1
ATOM 657 O O . SER A 1 83 ? 7.094 -7.841 -1.631 1.00 90.06 83 SER A O 1
ATOM 659 N N . THR A 1 84 ? 6.979 -6.618 -3.500 1.00 88.56 84 THR A N 1
ATOM 660 C CA . THR A 1 84 ? 8.389 -6.205 -3.438 1.00 88.56 84 THR A CA 1
ATOM 661 C C . THR A 1 84 ? 8.607 -5.104 -2.407 1.00 88.56 84 THR A C 1
ATOM 663 O O . THR A 1 84 ? 9.739 -4.850 -2.005 1.00 88.56 84 THR A O 1
ATOM 666 N N . THR A 1 85 ? 7.534 -4.417 -2.015 1.00 87.25 85 THR A N 1
ATOM 667 C CA . THR A 1 85 ? 7.567 -3.306 -1.070 1.00 87.25 85 THR A CA 1
ATOM 668 C C . THR A 1 85 ? 6.464 -3.476 -0.036 1.00 87.25 85 THR A C 1
ATOM 670 O O . THR A 1 85 ? 5.303 -3.696 -0.386 1.00 87.25 85 THR A O 1
ATOM 673 N N . SER A 1 86 ? 6.839 -3.320 1.230 1.00 87.25 86 SER A N 1
ATOM 674 C CA . SER A 1 86 ? 5.929 -3.280 2.373 1.00 87.25 86 SER A CA 1
ATOM 675 C C . SER A 1 86 ? 5.874 -1.865 2.934 1.00 87.25 86 SER A C 1
ATOM 677 O O . SER A 1 86 ? 6.865 -1.135 2.891 1.00 87.25 86 SER A O 1
ATOM 679 N N . ILE A 1 87 ? 4.708 -1.472 3.443 1.00 89.19 87 ILE A N 1
ATOM 680 C CA . ILE A 1 87 ? 4.551 -0.235 4.209 1.00 89.19 87 ILE A CA 1
ATOM 681 C C . ILE A 1 87 ? 4.274 -0.658 5.645 1.00 89.19 87 ILE A C 1
ATOM 683 O O . ILE A 1 87 ? 3.169 -1.100 5.954 1.00 89.19 87 ILE A O 1
ATOM 687 N N . ASP A 1 88 ? 5.290 -0.546 6.493 1.00 89.62 88 ASP A N 1
ATOM 688 C CA . ASP A 1 88 ? 5.215 -1.027 7.875 1.00 89.62 88 ASP A CA 1
ATOM 689 C C . ASP A 1 88 ? 4.654 0.046 8.813 1.00 89.62 88 ASP A C 1
ATOM 691 O O . ASP A 1 88 ? 3.891 -0.244 9.735 1.00 89.62 88 ASP A O 1
ATOM 695 N N . TYR A 1 89 ? 4.995 1.309 8.556 1.00 93.94 89 TYR A N 1
ATOM 696 C CA . TYR A 1 89 ? 4.601 2.424 9.403 1.00 93.94 89 TYR A CA 1
ATOM 697 C C . TYR A 1 89 ? 4.337 3.706 8.614 1.00 93.94 89 TYR A C 1
ATOM 699 O O . TYR A 1 89 ? 4.755 3.864 7.466 1.00 93.94 89 TYR A O 1
ATOM 707 N N . ILE A 1 90 ? 3.653 4.641 9.270 1.00 95.00 90 ILE A N 1
ATOM 708 C CA . ILE A 1 90 ? 3.470 6.018 8.814 1.00 95.00 90 ILE A CA 1
ATOM 709 C C . ILE A 1 90 ? 4.203 6.941 9.780 1.00 95.00 90 ILE A C 1
ATOM 711 O O . ILE A 1 90 ? 3.992 6.885 10.991 1.00 95.00 90 ILE A O 1
ATOM 715 N N . GLU A 1 91 ? 5.063 7.795 9.239 1.00 94.38 91 GLU A N 1
ATOM 716 C CA . GLU A 1 91 ? 5.705 8.879 9.977 1.00 94.38 91 GLU A CA 1
ATOM 717 C C . GLU A 1 91 ? 4.835 10.142 9.858 1.00 94.38 91 GLU A C 1
ATOM 719 O O . GLU A 1 91 ? 4.622 10.630 8.743 1.00 94.38 91 GLU A O 1
ATOM 724 N N . PRO A 1 92 ? 4.257 10.646 10.961 1.00 92.44 92 PRO A N 1
ATOM 725 C CA . PRO A 1 92 ? 3.347 11.777 10.900 1.00 92.44 92 PRO A CA 1
ATOM 726 C C . PRO A 1 92 ? 4.130 13.100 10.919 1.00 92.44 92 PRO A C 1
ATOM 728 O O . PRO A 1 92 ? 4.967 13.334 11.786 1.00 92.44 92 PRO A O 1
ATOM 731 N N . ILE A 1 93 ? 3.846 13.985 9.962 1.00 89.25 93 ILE A N 1
ATOM 732 C CA . ILE A 1 93 ? 4.563 15.255 9.777 1.00 89.25 93 ILE A CA 1
ATOM 733 C C . ILE A 1 93 ? 3.554 16.407 9.875 1.00 89.25 93 ILE A C 1
ATOM 735 O O . ILE A 1 93 ? 2.542 16.400 9.176 1.00 89.25 93 ILE A O 1
ATOM 739 N N . LEU A 1 94 ? 3.817 17.382 10.756 1.00 81.56 94 LEU A N 1
ATOM 740 C CA . LEU A 1 94 ? 2.997 18.598 10.917 1.00 81.56 94 LEU A CA 1
ATOM 741 C C . LEU A 1 94 ? 3.432 19.733 9.987 1.00 81.56 94 LEU A C 1
ATOM 743 O O . LEU A 1 94 ? 2.646 20.632 9.695 1.00 81.56 94 LEU A O 1
ATOM 747 N N . GLU A 1 95 ? 4.697 19.717 9.576 1.00 81.75 95 GLU A N 1
ATOM 748 C CA . GLU A 1 95 ? 5.271 20.752 8.729 1.00 81.75 95 GLU A CA 1
ATOM 749 C C . GLU A 1 95 ? 4.745 20.628 7.299 1.00 81.75 95 GLU A C 1
ATOM 751 O O . GLU A 1 95 ? 4.644 19.537 6.732 1.00 81.75 95 GLU A O 1
ATOM 756 N N . GLU A 1 96 ? 4.420 21.770 6.698 1.00 73.19 96 GLU A N 1
ATOM 757 C CA . GLU A 1 96 ? 4.103 21.833 5.280 1.00 73.19 96 GLU A CA 1
ATOM 758 C C . GLU A 1 96 ? 5.400 21.603 4.495 1.00 73.19 96 GLU A C 1
ATO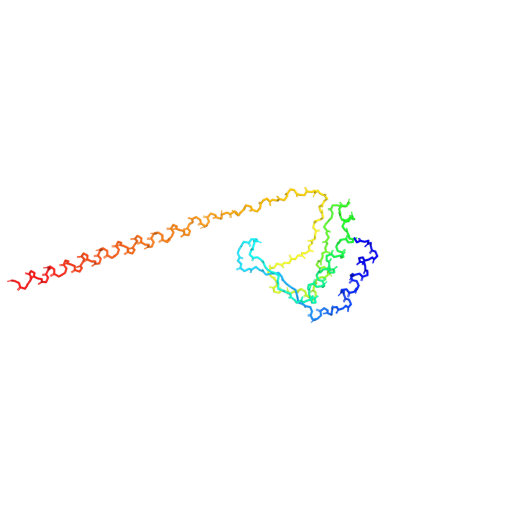M 760 O O . GLU A 1 96 ? 6.258 22.477 4.395 1.00 73.19 96 GLU A O 1
ATOM 765 N N . ILE A 1 97 ? 5.576 20.384 3.985 1.00 73.81 97 ILE A N 1
ATOM 766 C CA . ILE A 1 97 ? 6.759 20.023 3.205 1.00 73.81 97 ILE A CA 1
ATOM 767 C C . ILE A 1 97 ? 6.694 20.781 1.875 1.00 73.81 97 ILE A C 1
ATOM 769 O O . ILE A 1 97 ? 5.754 20.594 1.094 1.00 73.81 97 ILE A O 1
ATOM 773 N N . GLU A 1 98 ? 7.702 21.611 1.584 1.00 67.19 98 GLU A N 1
ATOM 774 C CA . GLU A 1 98 ? 7.884 22.161 0.240 1.00 67.19 98 GLU A CA 1
ATOM 775 C C . GLU A 1 98 ? 7.944 20.994 -0.748 1.00 67.19 98 GLU A C 1
ATOM 777 O O . GLU A 1 98 ? 8.853 20.166 -0.692 1.00 67.19 98 GLU A O 1
ATOM 782 N N . LYS A 1 99 ? 6.946 20.897 -1.638 1.00 66.88 99 LYS A N 1
ATOM 783 C CA . LYS A 1 99 ? 6.867 19.811 -2.619 1.00 66.88 99 LYS A CA 1
ATOM 784 C C . LYS A 1 99 ? 8.181 19.778 -3.401 1.00 66.88 99 LYS A C 1
ATOM 786 O O . LYS A 1 99 ? 8.441 20.736 -4.140 1.00 66.88 99 LYS A O 1
ATOM 791 N N . PRO A 1 100 ? 8.995 18.712 -3.289 1.00 58.62 100 PRO A N 1
ATOM 792 C CA . PRO A 1 100 ? 10.184 18.612 -4.108 1.00 58.62 100 PRO A CA 1
ATOM 793 C C . PRO A 1 100 ? 9.717 18.645 -5.561 1.00 58.62 100 PRO A C 1
ATOM 795 O O . PRO A 1 100 ? 8.859 17.859 -5.973 1.00 58.62 100 PRO A O 1
ATOM 798 N N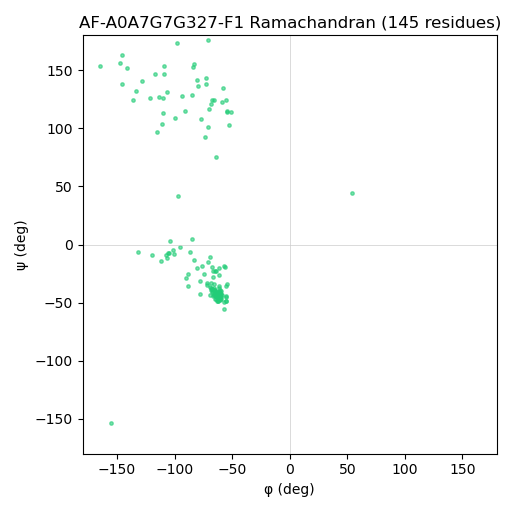 . LYS A 1 101 ? 10.230 19.603 -6.340 1.00 55.16 101 LYS A N 1
ATOM 799 C CA . LYS A 1 101 ? 10.060 19.561 -7.792 1.00 55.16 101 LYS A CA 1
ATOM 800 C C . LYS A 1 101 ? 10.606 18.205 -8.227 1.00 55.16 101 LYS A C 1
ATOM 802 O O . LYS A 1 101 ? 11.738 17.877 -7.883 1.00 55.16 101 LYS A O 1
ATOM 807 N N . LEU A 1 102 ? 9.789 17.415 -8.923 1.00 53.03 102 LEU A N 1
ATOM 808 C CA . LEU A 1 102 ? 10.205 16.164 -9.554 1.00 53.03 102 LEU A CA 1
ATOM 809 C C . LEU A 1 102 ? 11.234 16.499 -10.644 1.00 53.03 102 LEU A C 1
ATOM 811 O O . LEU A 1 102 ? 10.917 16.541 -11.830 1.00 53.03 102 LEU A O 1
ATOM 815 N N . GLU A 1 103 ? 12.461 16.820 -10.250 1.00 49.69 103 GLU A N 1
ATOM 816 C CA . GLU A 1 103 ? 13.587 16.855 -11.163 1.00 49.69 103 GLU A CA 1
ATOM 817 C C . GLU A 1 103 ? 13.990 15.406 -11.391 1.00 49.69 103 GLU A C 1
ATOM 819 O O . GLU A 1 103 ? 14.509 14.736 -10.497 1.00 49.69 103 GLU A O 1
ATOM 824 N N . TYR A 1 104 ? 13.694 14.911 -12.591 1.00 51.88 104 TYR A N 1
ATOM 825 C CA . TYR A 1 104 ? 14.189 13.633 -13.075 1.00 51.88 104 TYR A CA 1
ATOM 826 C C . TYR A 1 104 ? 15.713 13.619 -12.919 1.00 51.88 104 TYR A C 1
ATOM 828 O O . TYR A 1 104 ? 16.447 14.276 -13.665 1.00 51.88 104 TYR A O 1
ATOM 836 N N . LYS A 1 105 ? 16.192 12.913 -11.894 1.00 48.41 105 LYS A N 1
ATOM 837 C CA . LYS A 1 105 ? 17.613 12.754 -11.621 1.00 48.41 105 LYS A CA 1
ATOM 838 C C . LYS A 1 105 ? 18.141 11.796 -12.683 1.00 48.41 105 LYS A C 1
ATOM 840 O O . LYS A 1 105 ? 18.063 10.586 -12.510 1.00 48.41 105 LYS A O 1
ATOM 845 N N . GLN A 1 106 ? 18.642 12.339 -13.795 1.00 50.84 106 GLN A N 1
ATOM 846 C CA . GLN A 1 106 ? 19.389 11.546 -14.771 1.00 50.84 106 GLN A CA 1
ATOM 847 C C . GLN A 1 106 ? 20.473 10.778 -14.017 1.00 50.84 106 GLN A C 1
ATOM 849 O O . GLN A 1 106 ? 21.383 11.378 -13.429 1.00 50.84 106 GLN A O 1
ATOM 854 N N . THR A 1 107 ? 20.351 9.457 -13.997 1.00 59.44 107 THR A N 1
ATOM 855 C CA . THR A 1 107 ? 21.315 8.605 -13.315 1.00 59.44 107 THR A CA 1
ATOM 856 C C . THR A 1 107 ? 22.582 8.618 -14.163 1.00 59.44 107 THR A C 1
ATOM 858 O O . THR A 1 107 ? 22.526 8.680 -15.388 1.00 59.44 107 THR A O 1
ATOM 861 N N . THR A 1 108 ? 23.769 8.597 -13.559 1.00 56.00 108 THR A N 1
ATOM 862 C CA . THR A 1 108 ? 25.046 8.639 -14.304 1.00 56.00 108 THR A CA 1
ATOM 863 C C . THR A 1 108 ? 25.187 7.515 -15.344 1.00 56.00 108 THR A C 1
ATOM 865 O O . THR A 1 108 ? 25.955 7.661 -16.294 1.00 56.00 108 THR A O 1
ATOM 868 N N . LEU A 1 109 ? 24.403 6.439 -15.212 1.00 57.53 109 LEU A N 1
ATOM 869 C CA . LEU A 1 109 ? 24.246 5.363 -16.193 1.00 57.53 109 LEU A CA 1
ATOM 870 C C . LEU A 1 109 ? 23.533 5.794 -17.484 1.00 57.53 109 LEU A C 1
ATOM 872 O O . LEU A 1 109 ? 23.932 5.341 -18.557 1.00 57.53 109 LEU A O 1
ATOM 876 N N . ASP A 1 110 ? 22.585 6.732 -17.426 1.00 56.66 110 ASP A N 1
ATOM 877 C CA . ASP A 1 110 ? 21.870 7.240 -18.610 1.00 56.66 110 ASP A CA 1
ATOM 878 C C . ASP A 1 110 ? 22.817 7.963 -19.579 1.00 56.66 110 ASP A C 1
ATOM 880 O O . ASP A 1 110 ? 22.573 8.029 -20.783 1.00 56.66 110 ASP A O 1
ATOM 884 N N . LYS A 1 111 ? 23.956 8.455 -19.072 1.00 59.34 111 LYS A N 1
ATOM 885 C CA . LYS A 1 111 ? 25.019 9.064 -19.886 1.00 59.34 111 LYS A CA 1
ATOM 886 C C . LYS A 1 111 ? 25.942 8.039 -20.558 1.00 59.34 111 LYS A C 1
ATOM 888 O O . LYS A 1 111 ? 26.597 8.385 -21.538 1.00 59.34 111 LYS A O 1
ATOM 893 N N . LEU A 1 112 ? 26.001 6.796 -20.072 1.00 61.38 112 LEU A N 1
ATOM 894 C CA . LEU A 1 112 ? 26.891 5.748 -20.600 1.00 61.38 112 LEU A CA 1
ATOM 895 C C . LEU A 1 112 ? 26.243 4.912 -21.712 1.00 61.38 112 LEU A C 1
ATOM 897 O O . LEU A 1 112 ? 26.944 4.458 -22.618 1.00 61.38 112 LEU A O 1
ATOM 901 N N . VAL A 1 113 ? 24.915 4.761 -21.699 1.00 65.81 113 VAL A N 1
ATOM 902 C CA . VAL A 1 113 ? 24.157 4.054 -22.748 1.00 65.81 113 VAL A CA 1
ATOM 903 C C . VAL A 1 113 ? 24.413 4.613 -24.162 1.00 65.81 113 VAL A C 1
ATOM 905 O O . VAL A 1 113 ? 24.752 3.822 -25.049 1.00 65.81 113 VAL A O 1
ATOM 908 N N . PRO A 1 114 ? 24.351 5.939 -24.420 1.00 67.06 114 PRO A N 1
ATOM 909 C CA . PRO A 1 114 ? 24.653 6.460 -25.755 1.00 67.06 114 PRO A CA 1
ATOM 910 C C . PRO A 1 114 ? 26.131 6.277 -26.138 1.00 67.06 114 PRO A C 1
ATOM 912 O O . PRO A 1 114 ? 26.447 6.109 -27.317 1.00 67.06 114 PRO A O 1
ATOM 915 N N . MET A 1 115 ? 27.039 6.238 -25.157 1.00 68.81 115 MET A N 1
ATOM 916 C CA . MET A 1 115 ? 28.474 6.056 -25.399 1.00 68.81 115 MET A CA 1
ATOM 917 C C . MET A 1 115 ? 28.813 4.620 -25.832 1.00 68.81 115 MET A C 1
ATOM 919 O O . MET A 1 115 ? 29.687 4.423 -26.678 1.00 68.81 115 MET A O 1
ATOM 923 N N . GLY A 1 116 ? 28.081 3.623 -25.320 1.00 72.75 116 GLY A N 1
ATOM 924 C CA . GLY A 1 116 ? 28.215 2.222 -25.733 1.00 72.75 116 GLY A CA 1
ATOM 925 C C . GLY A 1 116 ? 27.719 1.949 -27.158 1.00 72.75 116 GLY A C 1
ATOM 926 O O . GLY A 1 116 ? 28.335 1.181 -27.890 1.00 72.75 116 GLY A O 1
ATOM 927 N N . CYS A 1 117 ? 26.643 2.605 -27.599 1.00 80.38 117 CYS A N 1
ATOM 928 C CA . CYS A 1 117 ? 26.139 2.426 -28.967 1.00 80.38 117 CYS A CA 1
ATOM 929 C C . CYS A 1 117 ? 27.106 3.010 -30.015 1.00 80.38 117 CYS A C 1
ATOM 931 O O . CYS A 1 117 ? 27.343 2.411 -31.066 1.00 80.38 117 CYS A O 1
ATOM 933 N N . PHE A 1 118 ? 27.730 4.148 -29.698 1.00 84.56 118 PHE A N 1
ATOM 934 C CA . PHE A 1 118 ? 28.676 4.810 -30.593 1.00 84.56 118 PHE A CA 1
ATOM 935 C C . PHE A 1 118 ? 29.951 3.983 -30.832 1.00 84.56 118 PHE A C 1
ATOM 937 O O . PHE A 1 118 ? 30.449 3.926 -31.958 1.00 84.56 118 PHE A O 1
ATOM 944 N 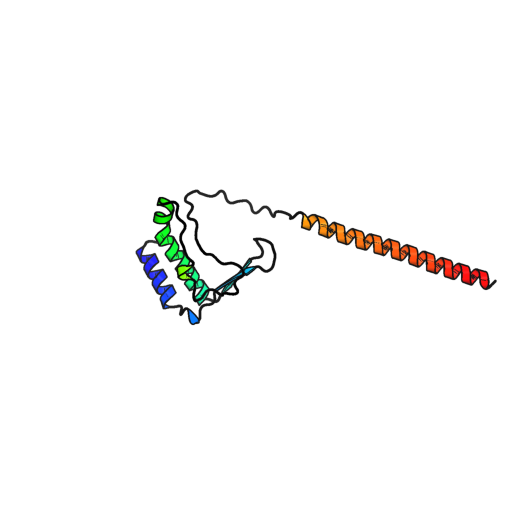N . SER A 1 119 ? 30.457 3.288 -29.807 1.00 84.62 119 SER A N 1
ATOM 945 C CA . SER A 1 119 ? 31.660 2.453 -29.937 1.00 84.62 119 SER A CA 1
ATOM 946 C C . SER A 1 119 ? 31.431 1.221 -30.820 1.00 84.62 119 SER A C 1
ATOM 948 O O . SER A 1 119 ? 32.285 0.897 -31.648 1.00 84.62 119 SER A O 1
ATOM 950 N N . VAL A 1 120 ? 30.261 0.580 -30.717 1.00 90.94 120 VAL A N 1
ATOM 951 C CA . VAL A 1 120 ? 29.878 -0.552 -31.581 1.00 90.94 120 VAL A CA 1
ATOM 952 C C . VAL A 1 120 ? 29.769 -0.115 -33.043 1.00 90.94 120 VAL A C 1
ATOM 954 O O . VAL A 1 120 ? 30.245 -0.821 -33.933 1.00 90.94 120 VAL A O 1
ATOM 957 N N . LEU A 1 121 ? 29.206 1.069 -33.301 1.00 91.12 121 LEU A N 1
ATOM 958 C CA . LEU A 1 121 ? 29.059 1.601 -34.657 1.00 91.12 121 LEU A CA 1
ATOM 959 C C . LEU A 1 121 ? 30.426 1.896 -35.296 1.00 91.12 121 LEU A C 1
ATOM 961 O O . LEU A 1 121 ? 30.666 1.507 -36.439 1.00 91.12 121 LEU A O 1
ATOM 965 N N . ILE A 1 122 ? 31.356 2.493 -34.543 1.00 93.12 122 ILE A N 1
ATOM 966 C CA . ILE A 1 122 ? 32.735 2.720 -35.006 1.00 93.12 122 ILE A CA 1
ATOM 967 C C . ILE A 1 122 ? 33.428 1.396 -35.345 1.00 93.12 122 ILE A C 1
ATOM 969 O O . ILE A 1 122 ? 34.030 1.274 -36.414 1.00 93.12 122 ILE A O 1
ATOM 973 N N . LEU A 1 123 ? 33.330 0.395 -34.466 1.00 94.38 123 LEU A N 1
ATOM 974 C CA . LEU A 1 123 ? 33.936 -0.918 -34.702 1.00 94.38 123 LEU A CA 1
ATOM 975 C C . LEU A 1 123 ? 33.370 -1.597 -35.955 1.00 94.38 123 LEU A C 1
ATOM 977 O O . LEU A 1 123 ? 34.137 -2.156 -36.741 1.00 94.38 123 LEU A O 1
ATOM 981 N N . ALA A 1 124 ? 32.058 -1.502 -36.181 1.00 95.00 124 ALA A N 1
ATOM 982 C CA . ALA A 1 124 ? 31.416 -2.042 -37.377 1.00 95.00 124 ALA A CA 1
ATOM 983 C C . ALA A 1 124 ? 31.924 -1.366 -38.663 1.00 95.00 124 ALA A C 1
ATOM 985 O O . ALA A 1 124 ? 32.227 -2.052 -39.640 1.00 95.00 124 ALA A O 1
ATOM 986 N N . VAL A 1 125 ? 32.085 -0.037 -38.656 1.00 95.88 125 VAL A N 1
ATOM 987 C CA . VAL A 1 125 ? 32.618 0.714 -39.807 1.00 95.88 125 VAL A CA 1
ATOM 988 C C . VAL A 1 125 ? 34.069 0.329 -40.097 1.00 95.88 125 VAL A C 1
ATOM 990 O O . VAL A 1 125 ? 34.405 0.042 -41.247 1.00 95.88 125 VAL A O 1
ATOM 993 N N . ILE A 1 126 ? 34.924 0.263 -39.071 1.00 96.19 126 ILE A N 1
ATOM 994 C CA . ILE A 1 126 ? 36.333 -0.134 -39.232 1.00 96.19 126 ILE A CA 1
ATOM 995 C C . ILE A 1 126 ? 36.423 -1.560 -39.787 1.00 96.19 126 ILE A C 1
ATOM 997 O O . ILE A 1 126 ? 37.161 -1.801 -40.742 1.00 96.19 126 ILE A O 1
ATOM 1001 N N . SER A 1 127 ? 35.642 -2.492 -39.234 1.00 95.69 127 SER A N 1
ATOM 1002 C CA . SER A 1 127 ? 35.594 -3.876 -39.713 1.00 95.69 127 SER A CA 1
ATOM 1003 C C . SER A 1 127 ? 35.158 -3.960 -41.180 1.00 95.69 127 SER A C 1
ATOM 1005 O O . SER A 1 127 ? 35.789 -4.675 -41.961 1.00 95.69 127 SER A O 1
ATOM 1007 N N . GLY A 1 128 ? 34.152 -3.175 -41.579 1.00 96.38 128 GLY A N 1
ATOM 1008 C CA . GLY A 1 128 ? 33.699 -3.091 -42.968 1.00 96.38 128 GLY A CA 1
ATOM 1009 C C . GLY A 1 128 ? 34.776 -2.577 -43.927 1.00 96.38 128 GLY A C 1
ATOM 1010 O O . GLY A 1 128 ? 34.980 -3.167 -44.987 1.00 96.38 128 GLY A O 1
ATOM 1011 N N . ILE A 1 129 ? 35.509 -1.525 -43.546 1.00 96.62 129 ILE A N 1
ATOM 1012 C CA . ILE A 1 129 ? 36.602 -0.971 -44.364 1.00 96.62 129 ILE A CA 1
ATOM 1013 C C . ILE A 1 129 ? 37.721 -1.998 -44.535 1.00 96.62 129 ILE A C 1
ATOM 1015 O O . ILE A 1 129 ? 38.165 -2.237 -45.659 1.00 96.62 129 ILE A O 1
ATOM 1019 N N . VAL A 1 130 ? 38.163 -2.627 -43.441 1.00 96.56 130 VAL A N 1
ATOM 1020 C CA . VAL A 1 130 ? 39.225 -3.642 -43.490 1.00 96.56 130 VAL A CA 1
ATOM 1021 C C . VAL A 1 130 ? 38.798 -4.809 -44.379 1.00 96.56 130 VAL A C 1
ATOM 1023 O O . VAL A 1 130 ? 39.543 -5.181 -45.283 1.00 96.56 130 VAL A O 1
ATOM 1026 N N . GLY A 1 131 ? 37.579 -5.325 -44.193 1.00 95.38 131 GLY A N 1
ATOM 1027 C CA . GLY A 1 131 ? 37.037 -6.401 -45.024 1.00 95.38 131 GLY A CA 1
ATOM 1028 C C . GLY A 1 131 ? 36.976 -6.030 -46.508 1.00 95.38 131 GLY A C 1
ATOM 1029 O O . GLY A 1 131 ? 37.387 -6.819 -47.359 1.00 95.38 131 GLY A O 1
ATOM 1030 N N . PHE A 1 132 ? 36.536 -4.812 -46.828 1.00 95.94 132 PHE A N 1
ATOM 1031 C CA . PHE A 1 132 ? 36.478 -4.328 -48.207 1.00 95.94 132 PHE A CA 1
ATOM 1032 C C . PHE A 1 132 ? 37.868 -4.227 -48.851 1.00 95.94 132 PHE A C 1
ATOM 1034 O O . PHE A 1 132 ? 38.068 -4.723 -49.960 1.00 95.94 132 PHE A O 1
ATOM 1041 N N . VAL A 1 133 ? 38.848 -3.649 -48.147 1.00 95.62 133 VAL A N 1
ATOM 1042 C CA . VAL A 1 133 ? 40.238 -3.557 -48.628 1.00 95.62 133 VAL A CA 1
ATOM 1043 C C . VAL A 1 133 ? 40.824 -4.947 -48.865 1.00 95.62 133 VAL A C 1
ATOM 1045 O O . VAL A 1 133 ? 41.475 -5.172 -49.885 1.00 95.62 133 VAL A O 1
ATOM 1048 N N . THR A 1 134 ? 40.564 -5.901 -47.967 1.00 94.62 134 THR A N 1
ATOM 1049 C CA . THR A 1 134 ? 41.005 -7.289 -48.141 1.00 94.62 134 THR A CA 1
ATOM 1050 C C . THR A 1 134 ? 40.416 -7.914 -49.406 1.00 94.62 134 THR A C 1
ATOM 1052 O O . THR A 1 134 ? 41.163 -8.520 -50.171 1.00 94.62 134 THR A O 1
ATOM 1055 N N . ILE A 1 135 ? 39.118 -7.727 -49.671 1.00 94.81 135 ILE A N 1
ATOM 1056 C CA . ILE A 1 135 ? 38.459 -8.250 -50.879 1.00 94.81 135 ILE A CA 1
ATOM 1057 C C . ILE A 1 135 ? 39.071 -7.639 -52.145 1.00 94.81 135 ILE A C 1
ATOM 1059 O O . ILE A 1 135 ? 39.436 -8.374 -53.062 1.00 94.81 135 ILE A O 1
ATOM 1063 N N . VAL A 1 136 ? 39.233 -6.312 -52.195 1.00 94.75 136 VAL A N 1
ATOM 1064 C CA . VAL A 1 136 ? 39.810 -5.620 -53.361 1.00 94.75 136 VAL A CA 1
ATOM 1065 C C . VAL A 1 136 ? 41.249 -6.070 -53.617 1.00 94.75 136 VAL A C 1
ATOM 1067 O O . VAL A 1 136 ? 41.594 -6.388 -54.755 1.00 94.75 136 VAL A O 1
ATOM 1070 N N . ASN A 1 137 ? 42.075 -6.164 -52.572 1.00 92.81 137 ASN A N 1
ATOM 1071 C CA . ASN A 1 137 ? 43.451 -6.647 -52.701 1.00 92.81 137 ASN A CA 1
ATOM 1072 C C . ASN A 1 137 ? 43.504 -8.091 -53.210 1.00 92.81 137 ASN A C 1
ATOM 1074 O O . ASN A 1 137 ? 44.372 -8.429 -54.015 1.00 92.81 137 ASN A O 1
ATOM 1078 N N . TRP A 1 138 ? 42.568 -8.935 -52.776 1.00 93.06 138 TRP A N 1
ATOM 1079 C CA . TRP A 1 138 ? 42.482 -10.313 -53.243 1.00 93.06 138 TRP A CA 1
ATOM 1080 C C . TRP A 1 138 ? 42.112 -10.385 -54.730 1.00 93.06 138 TRP A C 1
ATOM 1082 O O . TRP A 1 138 ? 42.779 -11.082 -55.494 1.00 93.06 138 TRP A O 1
ATOM 1092 N N . PHE A 1 139 ? 41.133 -9.589 -55.173 1.00 92.75 139 PHE A N 1
ATOM 1093 C CA . PHE A 1 139 ? 40.774 -9.480 -56.592 1.00 92.75 139 PHE A CA 1
ATOM 1094 C C . PHE A 1 139 ? 41.919 -8.938 -57.459 1.00 92.75 139 PHE A C 1
ATOM 1096 O O . PHE A 1 139 ? 42.173 -9.484 -58.531 1.00 92.75 139 PHE A O 1
ATOM 1103 N N . LEU A 1 140 ? 42.644 -7.913 -57.001 1.00 89.62 140 LEU A N 1
ATOM 1104 C CA . LEU A 1 140 ? 43.808 -7.375 -57.718 1.00 89.62 140 LEU A CA 1
ATOM 1105 C C . LEU A 1 140 ? 44.948 -8.399 -57.817 1.00 89.62 140 LEU A C 1
ATOM 1107 O O . LEU A 1 140 ? 45.574 -8.528 -58.869 1.00 89.62 140 LEU A O 1
ATOM 1111 N N . SER A 1 141 ? 45.194 -9.160 -56.747 1.00 89.00 141 SER A N 1
ATOM 1112 C CA . SER A 1 141 ? 46.180 -10.246 -56.755 1.00 89.00 141 SER A CA 1
ATOM 1113 C C . SER A 1 141 ? 45.802 -11.358 -57.735 1.00 89.00 141 SER A C 1
ATOM 1115 O O . SER A 1 141 ? 46.676 -11.865 -58.435 1.00 89.00 141 SER A O 1
ATOM 1117 N N . LEU A 1 142 ? 44.524 -11.743 -57.795 1.00 86.62 142 LEU A N 1
ATOM 1118 C CA . LEU A 1 142 ? 44.032 -12.752 -58.739 1.00 86.62 142 LEU A CA 1
ATOM 1119 C C . LEU A 1 142 ? 44.125 -12.261 -60.188 1.00 86.62 142 LEU A C 1
ATOM 1121 O O . LEU A 1 142 ? 44.544 -13.014 -61.063 1.00 86.62 142 LEU A O 1
ATOM 1125 N N . TYR A 1 143 ? 43.801 -10.991 -60.435 1.00 85.75 143 TYR A N 1
ATOM 1126 C CA . TYR A 1 143 ? 43.937 -10.378 -61.754 1.00 85.75 143 TYR A CA 1
ATOM 1127 C C . TYR A 1 143 ? 45.395 -10.394 -62.243 1.00 85.75 143 TYR A C 1
ATOM 1129 O O . TYR A 1 143 ? 45.659 -10.843 -63.358 1.00 85.75 143 TYR A O 1
ATOM 1137 N N . ASN A 1 144 ? 46.350 -10.009 -61.389 1.00 82.31 144 ASN A N 1
ATOM 1138 C CA . ASN A 1 144 ? 47.778 -10.017 -61.730 1.00 82.31 144 ASN A CA 1
ATOM 1139 C C . ASN A 1 144 ? 48.367 -11.420 -61.955 1.00 82.31 144 ASN A C 1
ATOM 1141 O O . ASN A 1 144 ? 49.385 -11.525 -62.626 1.00 82.31 144 ASN A O 1
ATOM 1145 N N . GLN A 1 145 ? 47.773 -12.487 -61.408 1.00 75.50 145 GLN A N 1
ATOM 1146 C CA . GLN A 1 145 ? 48.202 -13.870 -61.678 1.00 75.50 145 GLN A CA 1
ATOM 1147 C C . GLN A 1 145 ? 47.613 -14.453 -62.973 1.00 75.50 145 GLN A C 1
ATOM 1149 O O . GLN A 1 145 ? 48.051 -15.511 -63.416 1.00 75.50 145 GLN A O 1
ATOM 1154 N N . SER A 1 146 ? 46.605 -13.797 -63.556 1.00 70.12 146 SER A N 1
ATOM 1155 C CA . SER A 1 146 ? 45.928 -14.235 -64.787 1.00 70.12 146 SER A CA 1
ATOM 1156 C C . SER A 1 146 ? 46.473 -13.597 -66.076 1.00 70.12 146 SER A C 1
ATOM 1158 O O . SER A 1 146 ? 45.991 -13.925 -67.160 1.00 70.12 146 SER A O 1
ATOM 1160 N N . GLN A 1 147 ? 47.456 -12.698 -65.946 1.00 56.62 147 GLN A N 1
ATOM 1161 C CA . GLN A 1 147 ? 48.245 -12.080 -67.022 1.00 56.62 147 GLN A CA 1
ATOM 1162 C C . GLN A 1 147 ? 49.618 -12.750 -67.099 1.00 56.62 147 GLN A C 1
ATOM 1164 O O . GLN A 1 147 ? 50.088 -12.976 -68.235 1.00 56.62 147 GLN A O 1
#

Radius of gyration: 30.6 Å; Cα contacts (8 Å, |Δi|>4): 130; chains: 1; bounding box: 67×36×88 Å

Secondary structure (DSSP, 8-state):
--HHHHHHHHHHHHHHS-GGG--EEEEESSSSTTSEEEEE-HHHHHHHHHHHHHHHTTHHHHHHHT--EE-GGGTTTTB-TT-SB---EE----S------------TTTTTHHHHHHHHHHHHHHHHHHHHHHHHHHHHHHHHH--